Protein AF-A0A355F2M2-F1 (afdb_monomer_lite)

pLDDT: mean 94.3, std 3.75, range [76.88, 97.75]

Sequence (51 aa):
MRRAALIYNPKSGRQRHARRLDGLTARLRAGGYTIDLAPTGGPGQATGLAR

Secondary structure (DSSP, 8-state):
-EEEEEEE-TTSTT-THHHHHHHHHHHHHHTTEEEEEEE--STTHHHHHT-

Structure (mmCIF, N/CA/C/O backbone):
data_AF-A0A355F2M2-F1
#
_entry.id   AF-A0A355F2M2-F1
#
loop_
_atom_site.group_PDB
_atom_site.id
_atom_site.type_symbol
_atom_site.label_atom_id
_atom_site.label_alt_id
_atom_site.label_comp_id
_atom_site.label_asym_id
_atom_site.label_entity_id
_atom_site.label_seq_id
_atom_site.pdbx_PDB_ins_code
_atom_site.Cartn_x
_atom_site.Cartn_y
_atom_site.Cartn_z
_atom_site.occupancy
_atom_site.B_iso_or_equiv
_atom_site.auth_seq_id
_atom_site.auth_comp_id
_atom_site.auth_asym_id
_atom_site.auth_atom_id
_atom_site.pdbx_PDB_model_num
ATOM 1 N N . MET A 1 1 ? -14.846 -2.361 12.355 1.00 76.88 1 MET A N 1
ATOM 2 C CA . MET A 1 1 ? -13.483 -2.168 11.805 1.00 76.88 1 MET A CA 1
ATOM 3 C C . MET A 1 1 ? -13.493 -2.486 10.321 1.00 76.88 1 MET A C 1
ATOM 5 O O . MET A 1 1 ? -14.205 -3.404 9.928 1.00 76.88 1 MET A O 1
ATOM 9 N N . ARG A 1 2 ? -12.753 -1.729 9.503 1.00 95.56 2 ARG A N 1
ATOM 10 C CA . ARG A 1 2 ? -12.661 -1.940 8.046 1.00 95.56 2 ARG A CA 1
ATOM 11 C C . ARG A 1 2 ? -11.305 -2.543 7.696 1.00 95.56 2 ARG A C 1
ATOM 13 O O . ARG A 1 2 ? -10.304 -2.173 8.296 1.00 95.56 2 ARG A O 1
ATOM 20 N N . ARG A 1 3 ? -11.253 -3.452 6.727 1.00 96.50 3 ARG A N 1
ATOM 21 C CA . ARG A 1 3 ? -9.989 -4.019 6.234 1.00 96.50 3 ARG A CA 1
ATOM 22 C C . ARG A 1 3 ? -9.556 -3.284 4.973 1.00 96.50 3 ARG A C 1
ATOM 24 O O . ARG A 1 3 ? -10.407 -2.946 4.153 1.00 96.50 3 ARG A O 1
ATOM 31 N N . ALA A 1 4 ? -8.261 -3.030 4.832 1.00 95.94 4 ALA A N 1
ATOM 32 C CA . ALA A 1 4 ? -7.693 -2.454 3.620 1.00 95.94 4 ALA A CA 1
ATOM 33 C C . ALA A 1 4 ? -6.286 -3.002 3.355 1.00 95.94 4 ALA A C 1
ATOM 35 O O . ALA A 1 4 ? -5.518 -3.248 4.284 1.00 95.94 4 ALA A O 1
ATOM 36 N N . ALA A 1 5 ? -5.946 -3.141 2.075 1.00 96.12 5 ALA A N 1
ATOM 37 C CA . ALA A 1 5 ? -4.590 -3.421 1.630 1.00 96.12 5 ALA A CA 1
ATOM 38 C C . ALA A 1 5 ? -3.893 -2.112 1.244 1.00 96.12 5 ALA A C 1
ATOM 40 O O . ALA A 1 5 ? -4.456 -1.287 0.520 1.00 96.12 5 ALA A O 1
ATOM 41 N N . LEU A 1 6 ? -2.656 -1.925 1.702 1.00 96.38 6 LEU A N 1
ATOM 42 C CA . LEU A 1 6 ? -1.788 -0.849 1.240 1.00 96.38 6 LEU A CA 1
ATOM 43 C C . LEU A 1 6 ? -0.791 -1.418 0.230 1.00 96.38 6 LEU A C 1
ATOM 45 O O . LEU A 1 6 ? 0.264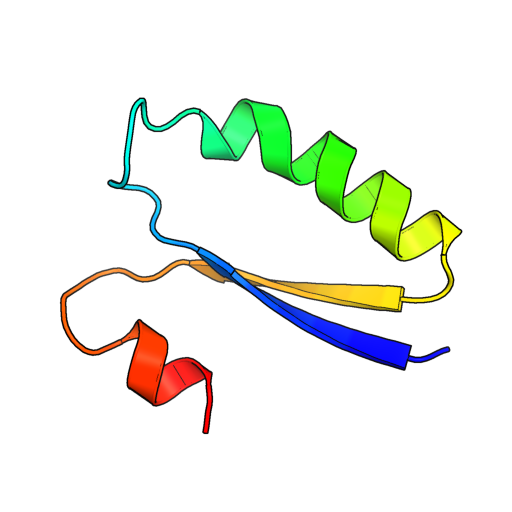 -1.937 0.601 1.00 96.38 6 LEU A O 1
ATOM 49 N N . ILE A 1 7 ? -1.140 -1.301 -1.050 1.00 96.94 7 ILE A N 1
ATOM 50 C CA . ILE A 1 7 ? -0.273 -1.692 -2.163 1.00 96.94 7 ILE A CA 1
ATOM 51 C C . ILE A 1 7 ? 0.730 -0.566 -2.423 1.00 96.94 7 ILE A C 1
ATOM 53 O O . ILE A 1 7 ? 0.339 0.582 -2.641 1.00 96.94 7 ILE A O 1
ATOM 57 N N . TYR A 1 8 ? 2.028 -0.871 -2.406 1.00 95.94 8 TYR A N 1
ATOM 58 C CA . TYR A 1 8 ? 3.075 0.124 -2.658 1.00 95.94 8 TYR A CA 1
ATOM 59 C C . TYR A 1 8 ? 4.255 -0.457 -3.436 1.00 95.94 8 TYR A C 1
ATOM 61 O O . TYR A 1 8 ? 4.574 -1.636 -3.331 1.00 95.94 8 TYR A O 1
ATOM 69 N N . ASN A 1 9 ? 4.949 0.392 -4.194 1.00 95.88 9 ASN A N 1
ATOM 70 C CA . ASN A 1 9 ? 6.168 0.016 -4.907 1.00 95.88 9 ASN A CA 1
ATOM 71 C C . ASN A 1 9 ? 7.414 0.446 -4.107 1.00 95.88 9 ASN A C 1
ATOM 73 O O . ASN A 1 9 ? 7.659 1.650 -4.006 1.00 95.88 9 ASN A O 1
ATOM 77 N N . PRO A 1 10 ? 8.237 -0.483 -3.576 1.00 95.19 10 PRO A N 1
ATOM 78 C CA . PRO A 1 10 ? 9.448 -0.145 -2.823 1.00 95.19 10 PRO A CA 1
ATOM 79 C C . PRO A 1 10 ? 10.464 0.675 -3.628 1.00 95.19 10 PRO A C 1
ATOM 81 O O . PRO A 1 10 ? 11.205 1.472 -3.051 1.00 95.19 10 PRO A O 1
ATOM 84 N N . LYS A 1 11 ? 10.472 0.501 -4.957 1.00 93.94 11 LYS A N 1
ATOM 85 C CA . LYS A 1 11 ? 11.402 1.144 -5.893 1.00 93.94 11 LYS A CA 1
ATOM 86 C C . LYS A 1 11 ? 10.913 2.512 -6.386 1.00 93.94 11 LYS A C 1
ATOM 88 O O . LYS A 1 11 ? 11.659 3.191 -7.085 1.00 93.94 11 LYS A O 1
ATOM 93 N N . SER A 1 12 ? 9.684 2.933 -6.062 1.00 91.62 12 SER A N 1
ATOM 94 C CA . SER A 1 12 ? 9.144 4.203 -6.560 1.00 91.62 12 SER A CA 1
ATOM 95 C C . SER A 1 12 ? 9.687 5.424 -5.802 1.00 91.62 12 SER A C 1
ATOM 97 O O . SER A 1 12 ? 9.989 5.391 -4.603 1.00 91.62 12 SER A O 1
ATOM 99 N 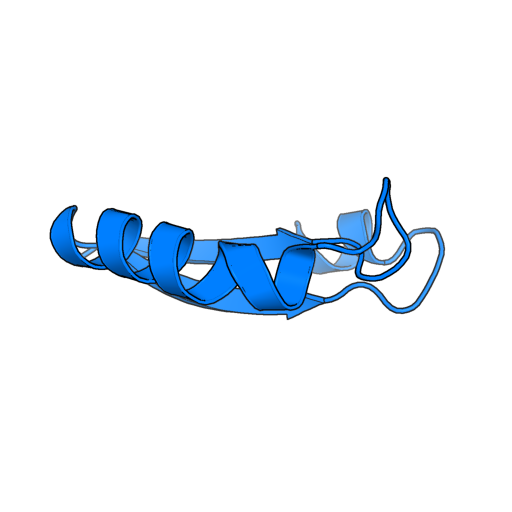N . GLY A 1 13 ? 9.802 6.545 -6.521 1.00 90.06 13 GLY A N 1
ATOM 100 C CA . GLY A 1 13 ? 10.237 7.827 -5.971 1.00 90.06 13 GLY A CA 1
ATOM 101 C C . GLY A 1 13 ? 11.610 7.764 -5.293 1.00 90.06 13 GLY A C 1
ATOM 102 O O . GLY A 1 13 ? 12.552 7.162 -5.790 1.00 90.06 13 GLY A O 1
ATOM 103 N N . ARG A 1 14 ? 11.729 8.407 -4.125 1.00 92.25 14 ARG A N 1
ATOM 104 C CA . ARG A 1 14 ? 12.966 8.446 -3.317 1.00 92.25 14 ARG A CA 1
ATOM 105 C C . ARG A 1 14 ? 13.106 7.239 -2.371 1.00 92.25 14 ARG A C 1
ATOM 107 O O . ARG A 1 14 ? 13.853 7.337 -1.404 1.00 92.25 14 ARG A O 1
ATOM 114 N N . GLN A 1 15 ? 12.319 6.175 -2.570 1.00 90.75 15 GLN A N 1
ATOM 115 C CA . GLN A 1 15 ? 12.369 4.928 -1.786 1.00 90.75 15 GLN A CA 1
ATOM 116 C C . GLN A 1 15 ? 12.229 5.123 -0.261 1.00 90.75 15 GLN A C 1
ATOM 118 O O . GLN A 1 15 ? 12.701 4.331 0.544 1.00 90.75 15 GLN A O 1
ATOM 123 N N . ARG A 1 16 ? 11.522 6.178 0.170 1.00 91.31 16 ARG A N 1
ATOM 124 C CA . ARG A 1 16 ? 11.318 6.510 1.597 1.00 91.31 16 ARG A CA 1
ATOM 125 C C . ARG A 1 16 ? 10.182 5.715 2.248 1.00 91.31 16 ARG A C 1
ATOM 127 O O . ARG A 1 16 ? 9.659 6.152 3.270 1.00 91.31 16 ARG A O 1
ATOM 134 N N . HIS A 1 17 ? 9.753 4.607 1.647 1.00 88.00 17 HIS A N 1
ATOM 135 C CA . HIS A 1 17 ? 8.602 3.837 2.120 1.00 88.00 17 HIS A CA 1
ATOM 136 C C . HIS A 1 17 ? 8.839 3.336 3.550 1.00 88.00 17 HIS A C 1
ATOM 138 O O . HIS A 1 17 ? 7.997 3.578 4.406 1.00 88.00 17 HIS A O 1
ATOM 144 N N . ALA A 1 18 ? 10.029 2.807 3.854 1.00 83.69 18 ALA A N 1
ATOM 145 C CA . ALA A 1 18 ? 10.386 2.363 5.204 1.00 83.69 18 ALA A CA 1
ATOM 146 C C . ALA A 1 18 ? 10.207 3.465 6.268 1.00 83.69 18 ALA A C 1
ATOM 148 O O . ALA A 1 18 ? 9.757 3.194 7.368 1.00 83.69 18 ALA A O 1
ATOM 149 N N . ARG A 1 19 ? 10.470 4.735 5.922 1.00 88.50 19 ARG A N 1
ATOM 150 C CA . ARG A 1 19 ? 10.308 5.874 6.848 1.00 88.50 19 ARG A CA 1
ATOM 151 C C . ARG A 1 19 ? 8.869 6.382 6.965 1.00 88.50 19 ARG A C 1
ATOM 153 O O . ARG A 1 19 ? 8.583 7.187 7.842 1.00 88.50 19 ARG A O 1
ATOM 160 N N . ARG A 1 20 ? 7.983 6.018 6.033 1.00 91.00 20 ARG A N 1
ATOM 161 C CA . ARG A 1 20 ? 6.617 6.565 5.934 1.00 91.00 20 ARG A CA 1
ATOM 162 C C . ARG A 1 20 ? 5.534 5.553 6.294 1.00 91.00 20 ARG A C 1
ATOM 164 O O . ARG A 1 20 ? 4.459 5.975 6.713 1.00 91.00 20 ARG A O 1
ATOM 171 N N . LEU A 1 21 ? 5.796 4.259 6.116 1.00 93.88 21 LEU A N 1
ATOM 172 C CA . LEU A 1 21 ? 4.807 3.199 6.313 1.00 93.88 21 LEU A CA 1
ATOM 173 C C . LEU A 1 21 ? 4.312 3.139 7.759 1.00 93.88 21 LEU A C 1
ATOM 175 O O . LEU A 1 21 ? 3.103 3.068 7.966 1.00 93.88 21 LEU A O 1
ATOM 179 N N . ASP A 1 22 ? 5.195 3.268 8.748 1.00 92.44 22 ASP A N 1
ATOM 180 C CA . ASP A 1 22 ? 4.795 3.208 10.160 1.00 92.44 22 ASP A CA 1
ATOM 181 C C . ASP A 1 22 ? 3.835 4.347 10.525 1.00 92.44 22 ASP A C 1
ATOM 183 O O . ASP A 1 22 ? 2.742 4.111 11.036 1.00 92.44 22 ASP A O 1
ATOM 187 N N . GLY A 1 23 ? 4.178 5.587 10.160 1.00 95.25 23 GLY A N 1
ATOM 188 C CA . GLY A 1 23 ? 3.317 6.746 10.409 1.00 95.25 23 GLY A CA 1
ATOM 189 C C . GLY A 1 23 ? 1.987 6.687 9.649 1.00 95.25 23 GLY A C 1
ATOM 190 O O . GLY A 1 23 ? 0.939 7.042 10.191 1.00 95.25 23 GLY A O 1
ATOM 191 N N . LEU A 1 24 ? 2.002 6.216 8.399 1.00 94.88 24 LEU A N 1
ATOM 192 C CA . LEU A 1 24 ? 0.789 6.073 7.593 1.00 94.88 24 LEU A CA 1
ATOM 193 C C . LEU A 1 24 ? -0.136 4.984 8.155 1.00 94.88 24 LEU A C 1
ATOM 195 O O . LEU A 1 24 ? -1.332 5.223 8.325 1.00 94.88 24 LEU A O 1
ATOM 199 N N . THR A 1 25 ? 0.410 3.809 8.481 1.00 95.12 25 THR A N 1
ATOM 200 C CA . THR A 1 25 ? -0.364 2.690 9.038 1.00 95.12 25 THR A CA 1
ATOM 201 C C . THR A 1 25 ? -0.909 3.017 10.422 1.00 95.12 25 THR A C 1
ATOM 203 O O . THR A 1 25 ? -2.063 2.693 10.692 1.00 95.12 25 THR A O 1
ATOM 206 N N . ALA A 1 26 ? -0.153 3.721 11.271 1.00 95.56 26 ALA A N 1
ATOM 207 C CA . ALA A 1 26 ? -0.637 4.189 12.570 1.00 95.56 26 ALA A CA 1
ATOM 208 C C . ALA A 1 26 ? -1.860 5.111 12.429 1.00 95.56 26 ALA A C 1
ATOM 210 O O . ALA A 1 26 ? -2.874 4.898 13.094 1.00 95.56 26 A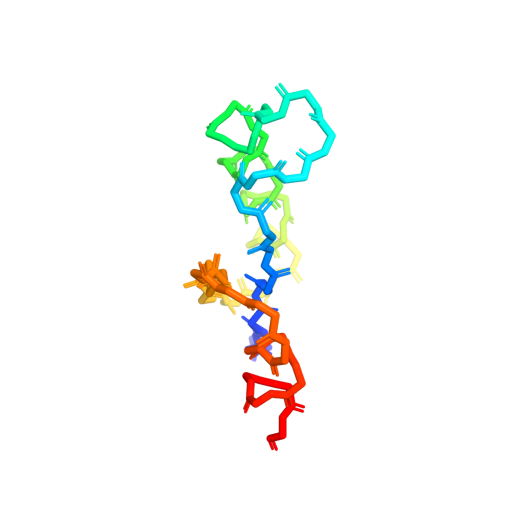LA A O 1
ATOM 211 N N . ARG A 1 27 ? -1.813 6.086 11.509 1.00 96.88 27 ARG A N 1
ATOM 212 C CA . ARG A 1 27 ? -2.944 6.996 11.246 1.00 96.88 27 ARG A CA 1
ATOM 213 C C . ARG A 1 27 ? -4.176 6.264 10.711 1.00 96.88 27 ARG A C 1
ATOM 215 O O . ARG A 1 27 ? -5.289 6.562 11.132 1.00 96.88 27 ARG A O 1
ATOM 222 N N . LEU A 1 28 ? -3.990 5.298 9.812 1.00 95.75 28 LEU A N 1
ATOM 223 C CA . LEU A 1 28 ? -5.092 4.490 9.280 1.00 95.75 28 LEU A CA 1
ATOM 224 C C . LEU A 1 28 ? -5.712 3.588 10.359 1.00 95.75 28 LEU A C 1
ATOM 226 O O . LEU A 1 28 ? -6.935 3.495 10.451 1.00 95.75 28 LEU A O 1
ATOM 230 N N . ARG A 1 29 ? -4.884 2.983 11.219 1.00 95.56 29 ARG A N 1
ATOM 231 C CA . ARG A 1 29 ? -5.344 2.178 12.361 1.00 95.56 29 ARG A CA 1
ATOM 232 C C . ARG A 1 29 ? -6.135 3.006 13.368 1.00 95.56 29 ARG A C 1
ATOM 234 O O . ARG A 1 29 ? -7.204 2.570 13.784 1.00 95.56 29 ARG A O 1
ATOM 241 N N . ALA A 1 30 ? -5.676 4.218 13.682 1.00 96.81 30 ALA A N 1
ATOM 242 C CA . ALA A 1 30 ? -6.427 5.162 14.513 1.00 96.81 30 ALA A CA 1
ATOM 243 C C . ALA A 1 30 ? -7.799 5.518 13.903 1.00 96.81 30 ALA A C 1
ATOM 245 O O . ALA A 1 30 ? -8.762 5.735 14.630 1.00 96.81 30 ALA A O 1
ATOM 246 N N . GLY A 1 31 ? -7.912 5.503 12.570 1.00 96.31 31 GLY A N 1
ATOM 247 C CA . GLY A 1 31 ? -9.173 5.655 11.837 1.00 96.31 31 GLY A CA 1
ATOM 248 C C . GLY A 1 31 ? -10.043 4.392 11.753 1.00 96.31 31 GLY A C 1
ATOM 249 O O . GLY A 1 31 ? -11.012 4.380 10.995 1.00 96.31 31 GLY A O 1
ATOM 250 N N . GLY A 1 32 ? -9.709 3.318 12.476 1.00 97.12 32 GLY A N 1
ATOM 251 C CA . GLY A 1 32 ? -10.507 2.088 12.528 1.00 97.12 32 GLY A CA 1
ATOM 252 C C . GLY A 1 32 ? -10.252 1.094 11.389 1.00 97.12 32 GLY A C 1
ATOM 253 O O . GLY A 1 32 ? -11.099 0.219 11.146 1.00 97.12 32 GLY A O 1
ATOM 254 N N . TYR A 1 33 ? -9.111 1.215 10.698 1.00 97.75 33 TYR A N 1
ATOM 255 C CA . TYR A 1 33 ? -8.687 0.265 9.670 1.00 97.75 33 TYR A CA 1
ATOM 256 C C . TYR A 1 33 ? -7.690 -0.778 10.184 1.00 97.75 33 TYR A C 1
ATOM 258 O O . TYR A 1 33 ? -6.703 -0.457 10.841 1.00 97.75 33 TYR A O 1
ATOM 266 N N . THR A 1 34 ? -7.877 -2.024 9.769 1.00 96.56 34 THR A N 1
ATOM 267 C CA . THR A 1 34 ? -6.825 -3.046 9.776 1.00 96.56 34 THR A CA 1
ATOM 268 C C . THR A 1 34 ? -6.117 -2.999 8.424 1.00 96.56 34 THR A C 1
ATOM 270 O O . THR A 1 34 ? -6.778 -3.119 7.392 1.00 96.56 34 THR A O 1
ATOM 273 N N . ILE A 1 35 ? -4.797 -2.779 8.430 1.00 96.81 35 ILE A N 1
ATOM 274 C CA . ILE A 1 35 ? -3.992 -2.572 7.218 1.00 96.81 35 ILE A CA 1
ATOM 275 C C . ILE A 1 35 ? -3.038 -3.742 6.986 1.00 96.81 35 ILE A C 1
ATOM 277 O O . ILE A 1 35 ? -2.159 -3.971 7.820 1.00 96.81 35 ILE A O 1
ATOM 281 N N . ASP A 1 36 ? -3.170 -4.379 5.823 1.00 96.25 36 ASP A N 1
ATOM 282 C CA . ASP A 1 36 ? -2.240 -5.384 5.302 1.00 96.25 36 ASP A CA 1
ATOM 283 C C . ASP A 1 36 ? -1.283 -4.715 4.296 1.00 96.25 36 ASP A C 1
ATOM 285 O O . ASP A 1 36 ? -1.713 -4.045 3.353 1.00 96.25 36 ASP A O 1
ATOM 289 N N . LEU A 1 37 ? 0.029 -4.836 4.512 1.00 96.06 37 LEU A 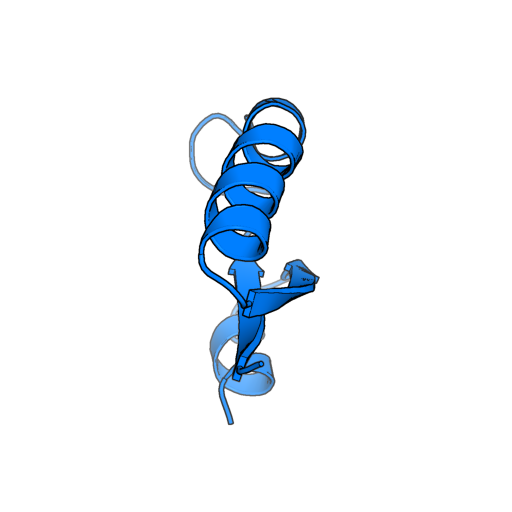N 1
ATOM 290 C CA . LEU A 1 37 ? 1.042 -4.242 3.633 1.00 96.06 37 LEU A CA 1
ATOM 291 C C . LEU A 1 37 ? 1.346 -5.168 2.451 1.00 96.06 37 LEU A C 1
ATOM 293 O O . LEU A 1 37 ? 1.699 -6.326 2.653 1.00 96.06 37 LEU A O 1
ATOM 297 N N . ALA A 1 38 ? 1.275 -4.639 1.228 1.00 96.62 38 ALA A N 1
ATOM 298 C CA . ALA A 1 38 ? 1.466 -5.405 -0.004 1.00 96.62 38 ALA A CA 1
ATOM 299 C C . ALA A 1 38 ? 2.511 -4.737 -0.929 1.00 96.62 38 ALA A C 1
ATOM 301 O O . ALA A 1 38 ? 2.152 -3.964 -1.825 1.00 96.62 38 ALA A O 1
ATOM 302 N N . PRO A 1 39 ? 3.820 -4.983 -0.722 1.00 96.88 39 PRO A N 1
ATOM 303 C CA . PRO A 1 39 ? 4.855 -4.471 -1.614 1.00 96.88 39 PRO A CA 1
ATOM 304 C C . PRO A 1 39 ? 4.797 -5.135 -2.997 1.00 96.88 39 PRO A C 1
ATOM 306 O O . PRO A 1 39 ? 4.663 -6.351 -3.113 1.00 96.88 39 PRO A O 1
ATOM 309 N N . THR A 1 40 ? 4.994 -4.354 -4.059 1.00 97.62 40 THR A N 1
ATOM 310 C CA . THR A 1 40 ? 5.196 -4.881 -5.418 1.00 97.62 40 THR A CA 1
ATOM 311 C C . THR A 1 40 ? 6.679 -5.170 -5.683 1.00 97.62 40 THR A C 1
ATOM 313 O O . THR A 1 40 ? 7.525 -4.305 -5.471 1.00 97.62 40 THR A O 1
ATOM 316 N N . GLY A 1 41 ? 7.007 -6.333 -6.231 1.00 95.44 41 GLY A N 1
ATOM 317 C CA . GLY A 1 41 ? 8.316 -6.740 -6.742 1.00 95.44 41 GLY A CA 1
ATOM 318 C C . GLY A 1 41 ? 8.582 -6.410 -8.219 1.00 95.44 41 GLY A C 1
ATOM 319 O O . GLY A 1 41 ? 9.750 -6.263 -8.591 1.00 95.44 41 GLY A O 1
ATOM 320 N N . GLY A 1 42 ? 7.550 -6.223 -9.055 1.00 93.38 42 GLY A N 1
ATOM 321 C CA . GLY A 1 42 ? 7.735 -5.948 -10.488 1.00 93.38 42 GLY A CA 1
ATOM 322 C C . GLY A 1 42 ? 6.520 -5.359 -11.223 1.00 93.38 42 GLY A C 1
ATOM 323 O O . GLY A 1 42 ? 5.450 -5.200 -10.625 1.00 93.38 42 GLY A O 1
ATOM 324 N N . PRO A 1 43 ? 6.682 -5.005 -12.516 1.00 94.81 43 PRO A N 1
ATOM 325 C CA . PRO A 1 43 ? 5.599 -4.490 -13.355 1.00 94.81 43 PRO A CA 1
ATOM 326 C C . PRO A 1 43 ? 4.380 -5.424 -13.375 1.00 94.81 43 PRO A C 1
ATOM 328 O O . PRO A 1 43 ? 4.523 -6.641 -13.362 1.00 94.81 43 PRO A O 1
ATOM 331 N N . GLY A 1 44 ? 3.171 -4.855 -13.382 1.00 95.25 44 GLY A N 1
ATOM 332 C CA . GLY A 1 44 ? 1.906 -5.608 -13.417 1.00 95.25 44 GLY A CA 1
ATOM 333 C C . GLY A 1 44 ? 1.427 -6.171 -12.071 1.00 95.25 44 GLY A C 1
ATOM 334 O O . GLY A 1 44 ? 0.237 -6.431 -11.909 1.00 95.25 44 GLY A O 1
ATOM 335 N N . GLN A 1 45 ? 2.291 -6.288 -11.058 1.00 96.81 45 GLN A N 1
ATOM 336 C CA . GLN A 1 45 ? 1.896 -6.891 -9.779 1.00 96.81 45 GLN A CA 1
ATOM 337 C C . GLN A 1 45 ? 0.901 -6.042 -8.977 1.00 96.81 45 GLN A C 1
ATOM 339 O O . GLN A 1 45 ? 0.049 -6.596 -8.291 1.00 96.81 45 GLN A O 1
ATOM 344 N N . ALA A 1 46 ? 0.959 -4.710 -9.088 1.00 96.81 46 ALA A N 1
ATOM 345 C CA . ALA A 1 46 ? -0.032 -3.833 -8.457 1.00 96.81 46 ALA A CA 1
ATOM 346 C C . ALA A 1 46 ? -1.459 -4.163 -8.925 1.00 96.81 46 ALA A C 1
ATOM 348 O O . ALA A 1 46 ? -2.376 -4.213 -8.115 1.00 96.81 46 ALA A O 1
ATOM 349 N N . THR A 1 47 ? -1.629 -4.443 -10.221 1.00 97.56 47 THR A N 1
ATOM 350 C CA . THR A 1 47 ? -2.909 -4.866 -10.800 1.00 97.56 47 THR A CA 1
ATOM 351 C C . THR A 1 47 ? -3.345 -6.224 -10.261 1.00 97.56 47 THR A C 1
ATOM 353 O O . THR A 1 47 ? -4.519 -6.400 -9.961 1.00 97.56 47 THR A O 1
ATOM 356 N N . GLY A 1 48 ? -2.412 -7.170 -10.113 1.00 96.31 48 GLY A N 1
ATOM 357 C CA . GLY A 1 48 ? -2.703 -8.490 -9.547 1.00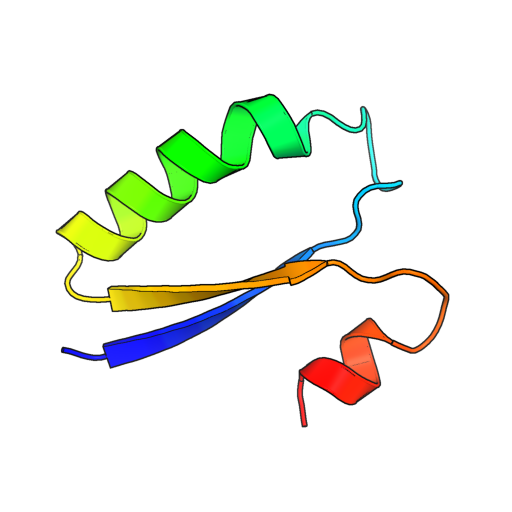 96.31 48 GLY A CA 1
ATOM 358 C C . GLY A 1 48 ? -3.142 -8.439 -8.082 1.00 96.31 48 GLY A C 1
ATOM 359 O O . GLY A 1 48 ? -4.044 -9.169 -7.701 1.00 96.31 48 GLY A O 1
ATOM 360 N N . LEU A 1 49 ? -2.546 -7.551 -7.282 1.00 95.44 49 LEU A N 1
ATOM 361 C CA . LEU A 1 49 ? -2.882 -7.374 -5.863 1.00 95.44 49 LEU A CA 1
ATOM 362 C C . LEU A 1 49 ? -4.205 -6.624 -5.627 1.00 95.44 49 LEU A C 1
ATOM 364 O O . LEU A 1 49 ? -4.732 -6.676 -4.522 1.00 95.44 49 LEU A O 1
ATOM 368 N N . ALA A 1 50 ? -4.697 -5.880 -6.621 1.00 94.62 50 ALA A N 1
ATOM 369 C CA . ALA A 1 50 ? -5.885 -5.031 -6.500 1.00 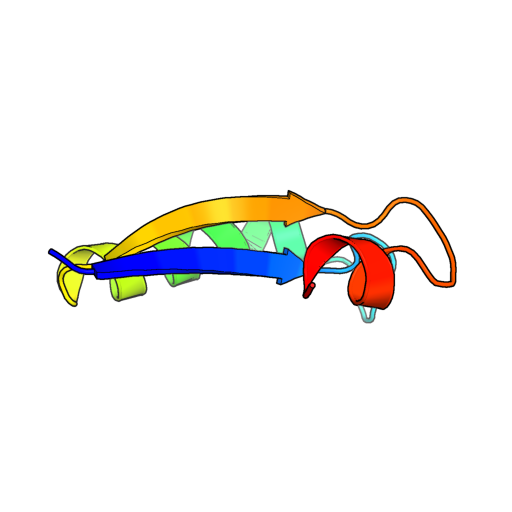94.62 50 ALA A CA 1
ATOM 370 C C . ALA A 1 50 ? -7.190 -5.695 -6.980 1.00 94.62 50 ALA A C 1
ATOM 372 O O . ALA A 1 50 ? -8.240 -5.057 -6.916 1.00 94.62 50 ALA A O 1
ATOM 373 N N . ARG A 1 51 ? -7.117 -6.923 -7.502 1.00 90.38 51 ARG A N 1
ATOM 374 C CA . ARG A 1 51 ? -8.284 -7.743 -7.855 1.00 90.38 51 ARG A CA 1
ATOM 375 C C . ARG A 1 51 ? -8.759 -8.534 -6.647 1.00 90.38 51 ARG A C 1
ATOM 377 O O . ARG A 1 51 ? -9.992 -8.681 -6.530 1.00 90.38 51 ARG A O 1
#

Radius of gyration: 11.7 Å; chains: 1; bounding box: 26×17×28 Å

Foldseek 3Di:
DAEDEDEDECPPDPSCCVVCVVVVCVVVVVVVYDYDYHYDPDPPVSVVVVD